Protein AF-A0A954ZD44-F1 (afdb_monomer_lite)

Secondary structure (DSSP, 8-state):
--TTTTPPB-SS--TT-SSSB-HHHHHHHHHTTSTT----PEEETTEEE--HHHHHHHHHTTSS----EEE-TTTSSSEEEHHHHHHHHHHHHH-

Radius of gyration: 14.93 Å; chains: 1; bounding box: 34×32×36 Å

Sequence (95 aa):
MIIHEGKPYDFDFDFSRSDRLVCTEVVYRAYDGIGAVQFALTRRAGRPTLSGSDLVQLGVEGLLFLPVLVYAPRLADGILQDQAAVKVMQQALEG

Foldseek 3Di:
DCQQPPQAADPVQALPDRSHDHPVNCVCVVPDPPDPDHDDFDQDPNHGHDDPLNVLVCCLVVHPDPFAWDDDVVQDPDIDGDPVRSVSSVVVSVD

pLDDT: mean 91.59, std 6.35, range [53.44, 97.81]

Structure (mmCIF, N/CA/C/O backbone):
data_AF-A0A954ZD44-F1
#
_entry.id   AF-A0A954ZD44-F1
#
loop_
_atom_site.group_PDB
_atom_site.id
_atom_site.type_symbol
_atom_site.label_atom_id
_atom_site.label_alt_id
_atom_site.label_comp_id
_atom_site.label_asym_id
_atom_site.label_entity_id
_atom_site.label_seq_id
_atom_site.pdbx_PDB_ins_code
_atom_site.Cartn_x
_atom_site.Cartn_y
_atom_site.Cartn_z
_atom_site.occupancy
_atom_site.B_iso_or_equiv
_atom_site.auth_seq_id
_atom_site.auth_comp_id
_atom_site.auth_asym_id
_atom_site.auth_atom_id
_atom_site.pdbx_PDB_model_num
ATOM 1 N N . MET A 1 1 ? 14.268 -17.997 -8.870 1.00 53.44 1 MET A N 1
ATOM 2 C CA . MET A 1 1 ? 15.355 -17.010 -9.052 1.00 53.44 1 MET A CA 1
ATOM 3 C C . MET A 1 1 ? 14.956 -15.748 -8.296 1.00 53.44 1 MET A C 1
ATOM 5 O O . MET A 1 1 ? 13.958 -15.150 -8.670 1.00 53.44 1 MET A O 1
ATOM 9 N N . ILE A 1 2 ? 15.648 -15.392 -7.208 1.00 73.44 2 ILE A N 1
ATOM 10 C CA . ILE A 1 2 ? 15.311 -14.221 -6.375 1.00 73.44 2 ILE A CA 1
ATOM 11 C C . ILE A 1 2 ? 16.135 -13.019 -6.868 1.00 73.44 2 ILE A C 1
ATOM 13 O O . ILE A 1 2 ? 17.176 -12.681 -6.325 1.00 73.44 2 ILE A O 1
ATOM 17 N N . ILE A 1 3 ? 15.701 -12.401 -7.970 1.00 81.94 3 ILE A N 1
ATOM 18 C CA . ILE A 1 3 ? 16.458 -11.354 -8.697 1.00 81.94 3 ILE A CA 1
ATOM 19 C C . ILE A 1 3 ? 16.588 -10.004 -7.963 1.00 81.94 3 ILE A C 1
ATOM 21 O O . ILE A 1 3 ? 17.312 -9.115 -8.417 1.00 81.94 3 ILE A O 1
ATOM 25 N N . HIS A 1 4 ? 15.848 -9.816 -6.869 1.00 84.25 4 HIS A N 1
ATOM 26 C CA . HIS A 1 4 ? 15.779 -8.557 -6.119 1.00 84.25 4 HIS A CA 1
ATOM 27 C C . HIS A 1 4 ? 16.432 -8.637 -4.731 1.00 84.25 4 HIS A C 1
ATOM 29 O O . HIS A 1 4 ? 16.537 -7.619 -4.054 1.00 84.25 4 HIS A O 1
ATOM 35 N N . GLU A 1 5 ? 16.898 -9.818 -4.321 1.00 88.06 5 GLU A N 1
ATOM 36 C CA . GLU A 1 5 ? 17.591 -10.011 -3.048 1.00 88.06 5 GLU A CA 1
ATOM 37 C C . GLU A 1 5 ? 18.979 -9.357 -3.059 1.00 88.06 5 GLU A C 1
ATOM 39 O O . GLU A 1 5 ? 19.654 -9.310 -4.086 1.00 88.06 5 GLU A O 1
ATOM 44 N N . GLY A 1 6 ? 19.398 -8.822 -1.911 1.00 88.94 6 GLY A N 1
ATOM 45 C CA . GLY A 1 6 ? 20.724 -8.223 -1.727 1.00 88.94 6 GLY A CA 1
ATOM 46 C C . GLY A 1 6 ? 20.910 -6.825 -2.329 1.00 88.94 6 GLY A C 1
ATOM 47 O O . GLY A 1 6 ? 21.953 -6.211 -2.109 1.00 88.94 6 GLY A O 1
ATOM 48 N N . LYS A 1 7 ? 19.918 -6.284 -3.048 1.00 91.75 7 LYS A N 1
ATOM 49 C CA . LYS A 1 7 ? 19.965 -4.898 -3.535 1.00 91.75 7 LYS A CA 1
ATOM 50 C C . LYS A 1 7 ? 19.849 -3.918 -2.359 1.00 91.75 7 LYS A C 1
ATOM 52 O O . LYS A 1 7 ? 18.998 -4.119 -1.491 1.00 91.75 7 LYS A O 1
ATOM 57 N N . PRO A 1 8 ? 20.673 -2.858 -2.304 1.00 93.00 8 PRO A N 1
ATOM 58 C CA . PRO A 1 8 ? 20.587 -1.864 -1.242 1.00 93.00 8 PRO A CA 1
ATOM 59 C C . PRO A 1 8 ? 19.284 -1.060 -1.338 1.00 93.00 8 PRO A C 1
ATOM 61 O O . PRO A 1 8 ? 18.708 -0.898 -2.417 1.00 93.00 8 PRO A O 1
ATOM 64 N N . TYR A 1 9 ? 18.859 -0.502 -0.204 1.00 90.81 9 TYR A N 1
ATOM 65 C CA . TYR A 1 9 ? 17.684 0.365 -0.143 1.00 90.81 9 TYR A CA 1
ATOM 66 C C . TYR A 1 9 ? 17.901 1.646 -0.960 1.00 90.81 9 TYR A C 1
ATOM 68 O O . TYR A 1 9 ? 18.990 2.238 -0.914 1.00 90.81 9 TYR A O 1
ATOM 76 N N . ASP A 1 10 ? 16.882 2.076 -1.699 1.00 89.88 10 ASP A N 1
ATOM 77 C CA . ASP A 1 10 ? 16.869 3.357 -2.403 1.00 89.88 10 ASP A CA 1
ATOM 78 C C . ASP A 1 10 ? 16.184 4.449 -1.567 1.00 89.88 10 ASP A C 1
ATOM 80 O O . ASP A 1 10 ? 14.983 4.398 -1.313 1.00 89.88 10 ASP A O 1
ATOM 84 N N . PHE A 1 11 ? 16.957 5.450 -1.145 1.00 87.75 11 PHE A N 1
ATOM 85 C CA . PHE A 1 11 ? 16.450 6.599 -0.387 1.00 87.75 11 PHE A CA 1
ATOM 86 C C . PHE A 1 11 ? 16.022 7.764 -1.286 1.00 87.75 11 PHE A C 1
ATOM 88 O O . PHE A 1 11 ? 15.371 8.684 -0.795 1.00 87.75 11 PHE A O 1
ATOM 95 N N . ASP A 1 12 ? 16.347 7.717 -2.581 1.00 85.88 12 ASP A N 1
ATOM 96 C CA . ASP A 1 12 ? 15.951 8.736 -3.558 1.00 85.88 12 ASP A CA 1
ATOM 97 C C . ASP A 1 12 ? 14.555 8.460 -4.145 1.00 85.88 12 ASP A C 1
ATOM 99 O O . ASP A 1 12 ? 14.021 9.279 -4.898 1.00 85.88 12 ASP A O 1
ATOM 103 N N . PHE A 1 13 ? 13.956 7.316 -3.786 1.00 82.06 13 PHE A N 1
ATOM 104 C CA . PHE A 1 13 ? 12.660 6.840 -4.272 1.00 82.06 13 PHE A CA 1
ATOM 105 C C . PHE A 1 13 ? 12.566 6.859 -5.807 1.00 82.06 13 PHE A C 1
ATOM 107 O O . PHE A 1 13 ? 11.558 7.272 -6.388 1.00 82.06 13 PHE A O 1
ATOM 114 N N . ASP A 1 14 ? 13.634 6.427 -6.479 1.00 82.81 14 ASP A N 1
ATOM 115 C CA . ASP A 1 14 ? 13.778 6.507 -7.923 1.00 82.81 14 ASP A CA 1
ATOM 116 C C . ASP A 1 14 ? 13.446 5.175 -8.602 1.00 82.81 14 ASP A C 1
ATOM 118 O O . ASP A 1 14 ? 14.316 4.362 -8.886 1.00 82.81 14 ASP A O 1
ATOM 122 N N . PHE A 1 15 ? 12.182 4.981 -8.976 1.00 84.81 15 PHE A N 1
ATOM 123 C CA . PHE A 1 15 ? 11.717 3.744 -9.622 1.00 84.81 15 PHE A CA 1
ATOM 124 C C . PHE A 1 15 ? 12.309 3.519 -11.035 1.00 84.81 15 PHE A C 1
ATOM 126 O O . PHE A 1 15 ? 12.047 2.487 -11.660 1.00 84.81 15 PHE A O 1
ATOM 133 N N . SER A 1 16 ? 13.086 4.473 -11.575 1.00 81.94 16 SER A N 1
ATOM 134 C CA . SER A 1 16 ? 13.742 4.337 -12.883 1.00 81.94 16 SER A CA 1
ATOM 135 C C . SER A 1 16 ? 15.021 3.493 -12.851 1.00 81.94 16 SER A C 1
ATOM 137 O O . SER A 1 16 ? 15.442 2.993 -13.896 1.00 81.94 16 SER A O 1
ATOM 139 N N . ARG A 1 17 ? 15.627 3.291 -11.674 1.00 83.19 17 ARG A N 1
ATOM 140 C CA . ARG A 1 17 ? 16.821 2.451 -11.503 1.00 83.19 17 ARG A CA 1
ATOM 141 C C . ARG A 1 17 ? 16.441 1.042 -11.046 1.00 83.19 17 ARG A C 1
ATOM 143 O O . ARG A 1 17 ? 15.340 0.801 -10.570 1.00 83.19 17 ARG A O 1
ATOM 150 N N . SER A 1 18 ? 17.350 0.086 -11.218 1.00 84.31 18 SER A N 1
ATOM 151 C CA . SER A 1 18 ? 17.110 -1.321 -10.850 1.00 84.31 18 SER A CA 1
ATOM 152 C C . SER A 1 18 ? 18.198 -1.930 -9.965 1.00 84.31 18 SER A C 1
ATOM 154 O O . SER A 1 18 ? 18.105 -3.107 -9.606 1.00 84.31 18 SER A O 1
ATOM 156 N N . ASP A 1 19 ? 19.253 -1.173 -9.670 1.00 86.06 19 ASP A N 1
ATOM 157 C CA . ASP A 1 19 ? 20.408 -1.550 -8.849 1.00 86.06 19 ASP A CA 1
ATOM 158 C C . ASP A 1 19 ? 20.185 -1.300 -7.346 1.00 86.06 19 ASP A C 1
ATOM 160 O O . ASP A 1 19 ? 20.899 -1.865 -6.524 1.00 86.06 19 ASP A O 1
ATOM 164 N N . ARG A 1 20 ? 19.171 -0.505 -6.987 1.00 91.19 20 ARG A N 1
ATOM 165 C CA . ARG A 1 20 ? 18.671 -0.250 -5.625 1.00 91.19 20 ARG A CA 1
ATOM 166 C C . ARG A 1 20 ? 17.145 -0.350 -5.645 1.00 91.19 20 ARG A C 1
ATOM 168 O O . ARG A 1 20 ? 16.577 -0.226 -6.725 1.00 91.19 20 ARG A O 1
ATOM 175 N N . LEU A 1 21 ? 16.502 -0.604 -4.505 1.00 90.00 21 LEU A N 1
ATOM 176 C CA . LEU A 1 21 ? 15.039 -0.745 -4.442 1.00 90.00 21 LEU A CA 1
ATOM 177 C C . LEU A 1 21 ? 14.427 -0.045 -3.230 1.00 90.00 21 LEU A C 1
ATOM 179 O O . LEU A 1 21 ? 14.975 -0.094 -2.127 1.00 90.00 21 LEU A O 1
ATOM 183 N N . VAL A 1 22 ? 13.237 0.521 -3.422 1.00 90.94 22 VAL A N 1
ATOM 184 C CA . VAL A 1 22 ? 12.343 0.927 -2.325 1.00 90.94 22 VAL A CA 1
ATOM 185 C C . VAL A 1 22 ? 11.526 -0.283 -1.852 1.00 90.94 22 VAL A C 1
ATOM 187 O O . VAL A 1 22 ? 11.218 -1.180 -2.636 1.00 90.94 22 VAL A O 1
ATOM 190 N N . CYS A 1 23 ? 11.108 -0.320 -0.583 1.00 89.88 23 CYS A N 1
ATOM 191 C CA . CYS A 1 23 ? 10.269 -1.409 -0.060 1.00 89.88 23 CYS A CA 1
ATOM 192 C C . CYS A 1 23 ? 8.979 -1.634 -0.879 1.00 89.88 23 CYS A C 1
ATOM 194 O O . CYS A 1 23 ? 8.604 -2.774 -1.144 1.00 89.88 23 CYS A O 1
ATOM 196 N N . THR A 1 24 ? 8.334 -0.563 -1.342 1.00 93.75 24 THR A N 1
ATOM 197 C CA . THR A 1 24 ? 7.128 -0.620 -2.184 1.00 93.75 24 THR A CA 1
ATOM 198 C C . THR A 1 24 ? 7.416 -0.976 -3.637 1.00 93.75 24 THR A C 1
ATOM 200 O O . THR A 1 24 ? 6.535 -1.474 -4.333 1.00 93.75 24 THR A O 1
ATOM 203 N N . GLU A 1 25 ? 8.649 -0.790 -4.101 1.00 92.06 25 GLU A N 1
ATOM 204 C CA . GLU A 1 25 ? 9.064 -1.195 -5.441 1.00 92.06 25 GLU A CA 1
ATOM 205 C C . GLU A 1 25 ? 9.151 -2.718 -5.561 1.00 92.06 25 GLU A C 1
ATOM 207 O O . GLU A 1 25 ? 8.845 -3.271 -6.614 1.00 92.06 25 GLU A O 1
ATOM 212 N N . VAL A 1 26 ? 9.494 -3.414 -4.471 1.00 91.62 26 VAL A N 1
ATOM 213 C CA . VAL A 1 26 ? 9.419 -4.882 -4.418 1.00 91.62 26 VAL A CA 1
ATOM 214 C C . VAL A 1 26 ? 7.977 -5.346 -4.623 1.00 91.62 26 VAL A C 1
ATOM 216 O O . VAL A 1 26 ? 7.745 -6.248 -5.422 1.00 91.62 26 VAL A O 1
ATOM 219 N N . VAL A 1 27 ? 7.005 -4.706 -3.962 1.00 93.50 27 VAL A N 1
ATOM 220 C CA . VAL A 1 27 ? 5.571 -5.007 -4.133 1.00 93.50 27 VAL A CA 1
ATOM 221 C C . VAL A 1 27 ? 5.128 -4.719 -5.568 1.00 93.50 27 VAL A C 1
ATOM 223 O O . VAL A 1 27 ? 4.545 -5.589 -6.210 1.00 93.50 27 VAL A O 1
ATOM 226 N N . TYR A 1 28 ? 5.461 -3.535 -6.091 1.00 93.25 28 TYR A N 1
ATOM 227 C CA . TYR A 1 28 ? 5.149 -3.142 -7.464 1.00 93.25 28 TYR A CA 1
ATOM 228 C C . TYR A 1 28 ? 5.708 -4.149 -8.477 1.00 93.25 28 TYR A C 1
ATOM 230 O O . TYR A 1 28 ? 4.953 -4.745 -9.234 1.00 93.25 28 TYR A O 1
ATOM 238 N N . ARG A 1 29 ? 7.016 -4.426 -8.452 1.00 90.56 29 ARG A N 1
ATOM 239 C CA . ARG A 1 29 ? 7.659 -5.337 -9.415 1.00 90.56 29 ARG A CA 1
ATOM 240 C C . ARG A 1 29 ? 7.204 -6.791 -9.276 1.00 90.56 29 ARG A C 1
ATOM 242 O O . ARG A 1 29 ? 7.305 -7.535 -10.246 1.00 90.56 29 ARG A O 1
ATOM 249 N N . ALA A 1 30 ? 6.756 -7.206 -8.091 1.00 91.44 30 ALA A N 1
ATOM 250 C CA . ALA A 1 30 ? 6.294 -8.569 -7.853 1.00 91.44 30 ALA A CA 1
ATOM 251 C C . ALA A 1 30 ? 4.866 -8.823 -8.348 1.00 91.44 30 ALA A C 1
ATOM 253 O O . ALA A 1 30 ? 4.572 -9.961 -8.700 1.00 91.44 30 ALA A O 1
ATOM 254 N N . TYR A 1 31 ? 3.994 -7.809 -8.349 1.00 93.62 31 TYR A N 1
ATOM 255 C CA . TYR A 1 31 ? 2.562 -8.003 -8.600 1.00 93.62 31 TYR A CA 1
ATOM 256 C C . TYR A 1 31 ? 1.991 -7.182 -9.758 1.00 93.62 31 TYR A C 1
ATOM 258 O O . TYR A 1 31 ? 0.979 -7.593 -10.319 1.00 93.62 31 TYR A O 1
ATOM 266 N N . ASP A 1 32 ? 2.590 -6.047 -10.126 1.00 94.56 32 ASP A N 1
ATOM 267 C CA . ASP A 1 32 ? 2.051 -5.197 -11.190 1.00 94.56 32 ASP A CA 1
ATOM 268 C C . ASP A 1 32 ? 1.944 -5.955 -12.520 1.00 94.56 32 ASP A C 1
ATOM 270 O O . ASP A 1 32 ? 2.870 -6.653 -12.939 1.00 94.56 32 ASP A O 1
ATOM 274 N N . GLY A 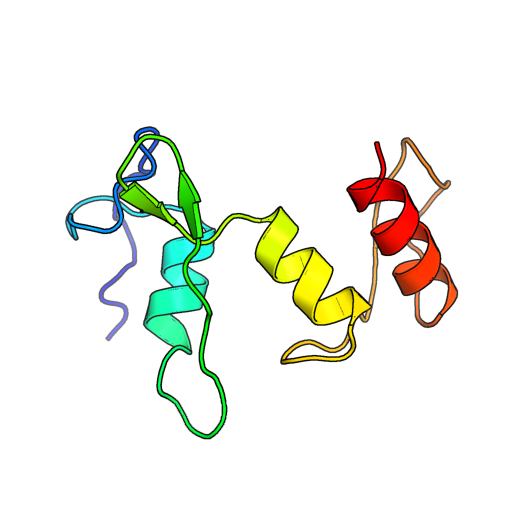1 33 ? 0.786 -5.846 -13.172 1.00 94.00 33 GLY A N 1
ATOM 275 C CA . GLY A 1 33 ? 0.496 -6.532 -14.429 1.00 94.00 33 GLY A CA 1
ATOM 276 C C . GLY A 1 33 ? 0.197 -8.029 -14.287 1.00 94.00 33 GLY A C 1
ATOM 277 O O . GLY A 1 33 ? -0.080 -8.686 -15.293 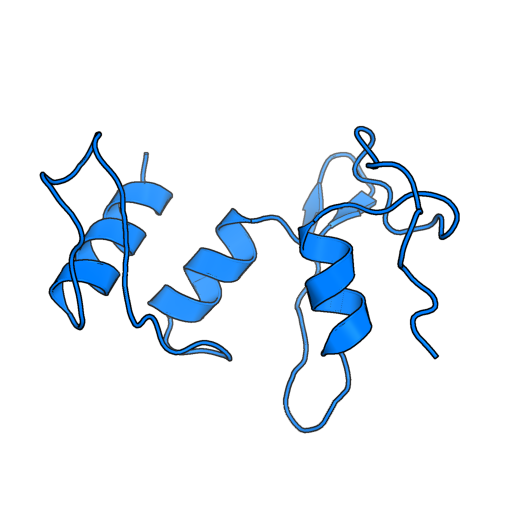1.00 94.00 33 GLY A O 1
ATOM 278 N N . ILE A 1 34 ? 0.213 -8.588 -13.070 1.00 94.38 34 ILE A N 1
ATOM 279 C CA . ILE A 1 34 ? -0.181 -9.978 -12.822 1.00 94.38 34 ILE A CA 1
ATOM 280 C C . ILE A 1 34 ? -1.688 -10.048 -12.565 1.00 94.38 34 ILE A C 1
ATOM 282 O O . ILE A 1 34 ? -2.208 -9.538 -11.572 1.00 94.38 34 ILE A O 1
ATOM 286 N N . GLY A 1 35 ? -2.407 -10.745 -13.447 1.00 92.25 35 GLY A N 1
ATOM 287 C CA . GLY A 1 35 ? -3.856 -10.902 -13.335 1.00 92.25 35 GLY A CA 1
ATOM 288 C C . GLY A 1 35 ? -4.573 -9.551 -13.395 1.00 92.25 35 GLY A C 1
ATOM 289 O O . GLY A 1 35 ? -4.407 -8.805 -14.354 1.00 92.25 35 GLY A O 1
ATOM 290 N N . ALA A 1 36 ? -5.379 -9.250 -12.374 1.00 90.06 36 ALA A N 1
ATOM 291 C CA . ALA A 1 36 ? -6.104 -7.982 -12.259 1.00 90.06 36 ALA A CA 1
ATOM 292 C C . ALA A 1 36 ? -5.335 -6.898 -11.474 1.00 90.06 36 ALA A C 1
ATOM 294 O O . ALA A 1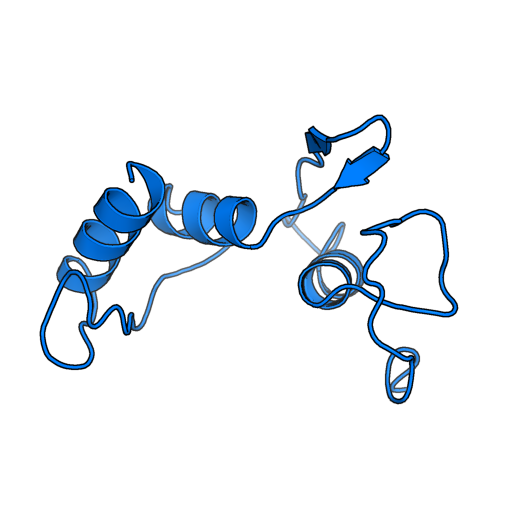 36 ? -5.879 -5.822 -11.237 1.00 90.06 36 ALA A O 1
ATOM 295 N N . VAL A 1 37 ? -4.099 -7.169 -11.036 1.00 94.12 37 VAL A N 1
ATOM 296 C CA . VAL A 1 37 ? -3.324 -6.218 -10.234 1.00 94.12 37 VAL A CA 1
ATOM 297 C C . VAL A 1 37 ? -2.698 -5.161 -11.139 1.00 94.12 37 VAL A C 1
ATOM 299 O O . VAL A 1 37 ? -1.852 -5.463 -11.978 1.00 94.12 37 VAL A O 1
ATOM 302 N N . GLN A 1 38 ? -3.114 -3.912 -10.951 1.00 94.38 38 GLN A N 1
ATOM 303 C CA . GLN A 1 38 ? -2.548 -2.743 -11.620 1.00 94.38 38 GLN A CA 1
ATOM 304 C C . GLN A 1 38 ? -2.366 -1.632 -10.592 1.00 94.38 38 GLN A C 1
ATOM 306 O O . GLN A 1 38 ? -3.341 -1.190 -9.980 1.00 94.38 38 GLN A O 1
ATOM 311 N N . PHE A 1 39 ? -1.131 -1.176 -10.391 1.00 94.94 39 PHE A N 1
ATOM 312 C CA . PHE A 1 39 ? -0.855 -0.072 -9.478 1.00 94.94 39 PHE A CA 1
ATOM 313 C C . PHE A 1 39 ? -0.851 1.263 -10.220 1.00 94.94 39 PHE A C 1
ATOM 315 O O . PHE A 1 39 ? -0.091 1.480 -11.164 1.00 94.94 39 PHE A O 1
ATOM 322 N N . ALA A 1 40 ? -1.655 2.211 -9.740 1.00 92.50 40 ALA A N 1
ATOM 323 C CA . ALA A 1 40 ? -1.577 3.591 -10.195 1.00 92.50 40 ALA A CA 1
ATOM 324 C C . ALA A 1 40 ? -0.375 4.290 -9.540 1.00 92.50 40 ALA A C 1
ATOM 326 O O . ALA A 1 40 ? -0.380 4.581 -8.343 1.00 92.50 40 ALA A O 1
ATOM 327 N N . LEU A 1 41 ? 0.665 4.576 -10.326 1.00 91.50 41 LEU A N 1
ATOM 328 C CA . LEU A 1 41 ? 1.809 5.349 -9.845 1.00 91.50 41 LEU A CA 1
ATOM 329 C C . LEU A 1 41 ? 1.456 6.836 -9.772 1.00 91.50 41 LEU A C 1
ATOM 331 O O . LEU A 1 41 ? 0.983 7.430 -10.742 1.00 91.50 41 LEU A O 1
ATOM 335 N N . THR A 1 42 ? 1.770 7.462 -8.643 1.00 91.06 42 THR A N 1
ATOM 336 C CA . THR A 1 42 ? 1.582 8.902 -8.443 1.00 91.06 42 THR A CA 1
ATOM 337 C C . THR A 1 42 ? 2.910 9.630 -8.617 1.00 91.06 42 THR A C 1
ATOM 339 O O . THR A 1 42 ? 3.954 9.186 -8.129 1.00 91.06 42 THR A O 1
ATOM 342 N N . ARG A 1 43 ? 2.897 10.776 -9.311 1.00 89.69 43 ARG A N 1
ATOM 343 C CA . ARG A 1 43 ? 4.097 11.612 -9.448 1.00 89.69 43 ARG A CA 1
ATOM 344 C C . ARG A 1 43 ? 4.370 12.377 -8.158 1.00 89.69 43 ARG A C 1
ATOM 346 O O . ARG A 1 43 ? 3.566 13.211 -7.755 1.00 89.69 43 ARG A O 1
ATOM 353 N N . ARG A 1 44 ? 5.540 12.151 -7.560 1.00 88.25 44 ARG A N 1
ATOM 354 C CA . ARG A 1 44 ? 6.041 12.891 -6.392 1.00 88.25 44 ARG A CA 1
ATOM 355 C C . ARG A 1 44 ? 7.463 13.349 -6.681 1.00 88.25 44 ARG A C 1
ATOM 357 O O . ARG A 1 44 ? 8.260 12.579 -7.206 1.00 88.25 44 ARG A O 1
ATOM 364 N N . ALA A 1 45 ? 7.752 14.629 -6.438 1.00 86.94 45 ALA A N 1
ATOM 365 C CA . ALA A 1 45 ? 9.035 15.250 -6.797 1.00 86.94 45 ALA A CA 1
ATOM 366 C C . ALA A 1 45 ? 9.487 14.952 -8.251 1.00 86.94 45 ALA A C 1
ATOM 368 O O . ALA A 1 45 ? 10.657 14.707 -8.527 1.00 86.94 45 ALA A O 1
ATOM 369 N N . GLY A 1 46 ? 8.536 14.925 -9.195 1.00 86.81 46 GLY A N 1
ATOM 370 C CA . GLY A 1 46 ? 8.798 14.672 -10.618 1.00 86.81 46 GLY A CA 1
ATOM 371 C C . GLY A 1 46 ? 8.955 13.199 -11.019 1.00 86.81 46 GLY A C 1
ATOM 372 O O . GLY A 1 46 ? 8.949 12.909 -12.217 1.00 86.81 46 GLY A O 1
ATOM 373 N N . AR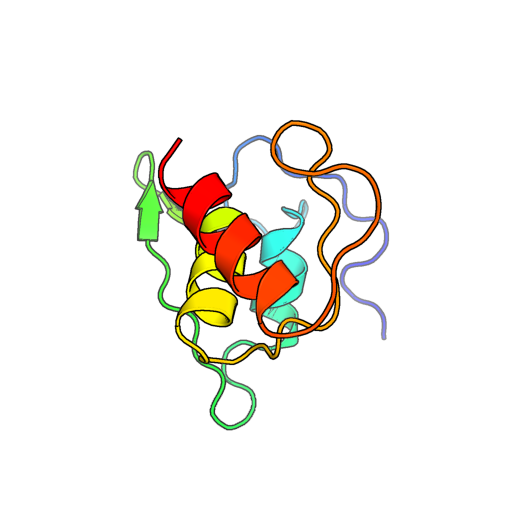G A 1 47 ? 9.010 12.260 -10.070 1.00 86.00 47 ARG A N 1
ATOM 374 C CA . ARG A 1 47 ? 9.225 10.826 -10.326 1.00 86.00 47 ARG A CA 1
ATOM 375 C C . ARG A 1 47 ? 7.934 10.022 -10.126 1.00 86.00 47 ARG A C 1
ATOM 377 O O . ARG A 1 47 ? 7.159 10.359 -9.229 1.00 86.00 47 ARG A O 1
ATOM 384 N N . PRO A 1 48 ? 7.650 8.996 -10.952 1.00 88.38 48 PRO A N 1
ATOM 385 C CA . PRO A 1 48 ? 6.557 8.067 -10.679 1.00 88.38 48 PRO A CA 1
ATOM 386 C C . PRO A 1 48 ? 6.901 7.234 -9.439 1.00 88.38 48 PRO A C 1
ATOM 388 O O . PRO A 1 48 ? 7.994 6.684 -9.348 1.00 88.38 48 PRO A O 1
ATOM 391 N N . THR A 1 49 ? 5.982 7.169 -8.478 1.00 88.50 49 THR A N 1
ATOM 392 C CA . THR A 1 49 ? 6.206 6.510 -7.185 1.00 88.50 49 THR A CA 1
ATOM 393 C C . THR A 1 49 ? 4.968 5.750 -6.732 1.00 88.50 49 THR A C 1
ATOM 395 O O . THR A 1 49 ? 3.841 6.158 -7.020 1.00 88.50 49 THR A O 1
ATOM 398 N N . LEU A 1 50 ? 5.197 4.682 -5.970 1.00 93.31 50 LEU A N 1
ATOM 399 C CA . LEU A 1 50 ? 4.197 4.009 -5.148 1.00 93.31 50 LEU A CA 1
ATOM 400 C C . LEU A 1 50 ? 4.651 4.122 -3.691 1.00 93.31 50 LEU A C 1
ATOM 402 O O . LEU A 1 50 ? 5.693 3.581 -3.330 1.00 93.31 50 LEU A O 1
ATOM 406 N N . SER A 1 51 ? 3.933 4.874 -2.866 1.00 92.75 51 SER A N 1
ATOM 407 C CA . SER A 1 51 ? 4.263 5.065 -1.450 1.00 92.75 51 SER A CA 1
ATOM 408 C C . SER A 1 51 ? 3.642 3.977 -0.571 1.00 92.75 51 SER A C 1
ATOM 410 O O . SER A 1 51 ? 2.725 3.271 -0.987 1.00 92.75 51 SER A O 1
ATOM 412 N N . GLY A 1 52 ? 4.127 3.843 0.668 1.00 93.75 52 GLY A N 1
ATOM 413 C CA . GLY A 1 52 ? 3.511 2.935 1.641 1.00 93.75 52 GLY A CA 1
ATOM 414 C C . GLY A 1 52 ? 2.052 3.307 1.917 1.00 93.75 52 GLY A C 1
ATOM 415 O O . GLY A 1 52 ? 1.196 2.430 1.954 1.00 93.75 52 GLY A O 1
ATOM 416 N N . SER A 1 53 ? 1.757 4.605 2.012 1.00 94.56 53 SER A N 1
ATOM 417 C CA . SER A 1 53 ? 0.393 5.111 2.187 1.00 94.56 53 SER A CA 1
ATOM 418 C C . SER A 1 53 ? -0.518 4.768 1.009 1.00 94.56 53 SER A C 1
ATOM 420 O O . SER A 1 53 ? -1.675 4.443 1.241 1.00 94.56 53 SER A O 1
ATOM 422 N N . ASP A 1 54 ? -0.007 4.748 -0.230 1.00 95.56 54 ASP A N 1
ATOM 423 C CA . ASP A 1 54 ? -0.802 4.324 -1.394 1.00 95.56 54 ASP A CA 1
ATOM 424 C C . ASP A 1 54 ? -1.249 2.853 -1.252 1.00 95.56 54 ASP A C 1
ATOM 426 O O . ASP A 1 54 ? -2.388 2.515 -1.564 1.00 95.56 54 ASP A O 1
ATOM 430 N N . LEU A 1 55 ? -0.389 1.972 -0.721 1.00 95.94 55 LEU A N 1
ATOM 431 C CA . LEU A 1 55 ? -0.748 0.570 -0.460 1.00 95.94 55 LEU A CA 1
ATOM 432 C C . LEU A 1 55 ? -1.776 0.427 0.672 1.00 95.94 55 LEU A C 1
ATOM 434 O O . LEU A 1 55 ? -2.683 -0.400 0.582 1.00 95.94 55 LEU A O 1
ATOM 438 N N . VAL A 1 56 ? -1.647 1.229 1.734 1.00 96.50 56 VAL A N 1
ATOM 439 C CA . VAL A 1 56 ? -2.619 1.253 2.841 1.00 96.50 56 VAL A CA 1
ATOM 440 C C . VAL A 1 56 ? -3.976 1.756 2.341 1.00 96.50 56 VAL A C 1
ATOM 442 O O . VAL A 1 56 ? -4.992 1.146 2.671 1.00 96.50 56 VAL A O 1
ATOM 445 N N . GLN A 1 57 ? -3.994 2.803 1.508 1.00 96.75 57 GLN A N 1
ATOM 446 C CA . GLN A 1 57 ? -5.206 3.354 0.895 1.00 96.75 57 GLN A CA 1
ATOM 447 C C . GLN A 1 57 ? -5.944 2.294 0.069 1.00 96.75 57 GLN A C 1
ATOM 449 O O . GLN A 1 57 ? -7.142 2.116 0.257 1.00 96.75 57 GLN A O 1
ATOM 454 N N . LEU A 1 58 ? -5.231 1.526 -0.763 1.00 95.88 58 LEU A N 1
ATOM 455 C CA . LEU A 1 58 ? -5.821 0.413 -1.518 1.00 95.88 58 LEU A CA 1
ATOM 456 C C . LEU A 1 58 ? -6.519 -0.596 -0.591 1.00 95.88 58 LEU A C 1
ATOM 458 O O . LEU A 1 58 ? -7.667 -0.964 -0.827 1.00 95.88 58 LEU A O 1
ATOM 462 N N . GLY A 1 59 ? -5.872 -0.983 0.513 1.00 95.62 59 GLY A N 1
ATOM 463 C CA . GLY A 1 59 ? -6.477 -1.877 1.505 1.00 95.62 59 GLY A CA 1
ATOM 464 C C . GLY A 1 59 ? -7.712 -1.284 2.195 1.00 95.62 59 GLY A C 1
ATOM 465 O O . GLY A 1 59 ? -8.691 -1.993 2.420 1.00 95.62 59 GLY A O 1
ATOM 466 N N . VAL A 1 60 ? -7.693 0.016 2.502 1.00 96.75 60 VAL A N 1
ATOM 467 C CA . VAL A 1 60 ? -8.839 0.745 3.073 1.00 96.75 60 VAL A CA 1
ATOM 468 C C . VAL A 1 60 ? -10.018 0.812 2.097 1.00 96.75 60 VAL A C 1
ATOM 470 O O . VAL A 1 60 ? -11.166 0.669 2.514 1.00 96.75 60 VAL A O 1
ATOM 473 N N . GLU A 1 61 ? -9.744 0.999 0.808 1.00 95.75 61 GLU A N 1
ATOM 474 C CA . GLU A 1 61 ? -10.746 1.042 -0.265 1.00 95.75 61 GLU A CA 1
ATOM 475 C C . GLU A 1 61 ? -11.284 -0.347 -0.645 1.00 95.75 61 GLU A C 1
ATOM 477 O O . GLU A 1 61 ? -12.203 -0.456 -1.456 1.00 95.75 61 GLU A O 1
ATOM 482 N N . GLY A 1 62 ? -10.733 -1.419 -0.063 1.00 94.25 62 GLY A N 1
ATOM 483 C CA . GLY A 1 62 ? -11.084 -2.794 -0.415 1.00 94.25 62 GLY A CA 1
ATOM 484 C C . GLY A 1 62 ? -10.564 -3.213 -1.793 1.00 94.25 62 GLY A C 1
ATOM 485 O O . GLY A 1 62 ? -11.135 -4.102 -2.425 1.00 94.25 62 GLY A O 1
ATOM 486 N N . LEU A 1 63 ? -9.494 -2.574 -2.271 1.00 94.50 63 LEU A N 1
ATOM 487 C CA . LEU A 1 63 ? -8.850 -2.840 -3.552 1.00 94.50 63 LEU A CA 1
ATOM 488 C C . LEU A 1 63 ? -7.528 -3.578 -3.340 1.00 94.50 63 LEU A C 1
ATOM 490 O O . LEU A 1 63 ? -6.681 -3.139 -2.570 1.00 94.50 63 LEU A O 1
ATOM 494 N N . LEU A 1 64 ? -7.315 -4.663 -4.092 1.00 93.56 64 LEU A N 1
ATOM 495 C CA . LEU A 1 64 ? -6.070 -5.451 -4.185 1.00 93.56 64 LEU A CA 1
ATOM 496 C C . LEU A 1 64 ? -5.586 -6.139 -2.891 1.00 93.56 64 LEU A C 1
ATOM 498 O O . LEU A 1 64 ? -5.003 -7.219 -2.969 1.00 93.56 64 LEU A O 1
ATOM 502 N N . PHE A 1 65 ? -5.847 -5.567 -1.718 1.00 93.06 65 PHE A N 1
ATOM 503 C CA . PHE A 1 65 ? -5.415 -6.058 -0.418 1.00 93.06 65 P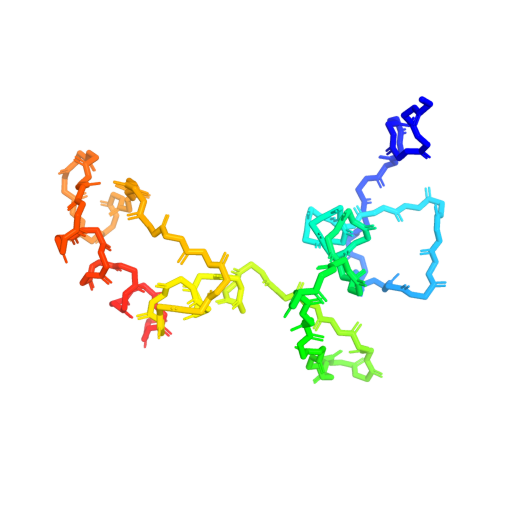HE A CA 1
ATOM 504 C C . PHE A 1 65 ? -6.602 -6.203 0.527 1.00 93.06 65 PHE A C 1
ATOM 506 O O . PHE A 1 65 ? -7.469 -5.337 0.603 1.00 93.06 65 PHE A O 1
ATOM 513 N N . LEU A 1 66 ? -6.595 -7.292 1.294 1.00 94.00 66 LEU A N 1
ATOM 514 C CA . LEU A 1 66 ? -7.484 -7.492 2.430 1.00 94.00 66 LEU A CA 1
ATOM 515 C C . LEU A 1 66 ? -6.703 -7.179 3.715 1.00 94.00 66 LEU A C 1
ATOM 517 O O . LEU A 1 66 ? -5.774 -7.924 4.042 1.00 94.00 66 LEU A O 1
ATOM 521 N N . PRO A 1 67 ? -7.043 -6.110 4.454 1.00 95.25 67 PRO A N 1
ATOM 522 C CA . PRO A 1 67 ? -6.431 -5.850 5.748 1.00 95.25 67 PRO A CA 1
ATOM 523 C C . PRO A 1 67 ? -6.782 -6.955 6.745 1.00 95.25 67 PRO A C 1
ATOM 525 O O . PRO A 1 67 ? -7.952 -7.174 7.046 1.00 95.25 67 PRO A O 1
ATOM 528 N N . VAL A 1 68 ? -5.766 -7.652 7.257 1.00 95.44 68 VAL A N 1
ATOM 529 C CA . VAL A 1 68 ? -5.954 -8.713 8.263 1.00 95.44 68 VAL A CA 1
ATOM 530 C C . VAL A 1 68 ? -5.686 -8.177 9.666 1.00 95.44 68 VAL A C 1
ATOM 532 O O . VAL A 1 68 ? -6.462 -8.431 10.583 1.00 95.44 68 VAL A O 1
ATOM 535 N N . LEU A 1 69 ? -4.591 -7.426 9.832 1.00 97.19 69 LEU A N 1
ATOM 536 C CA . LEU A 1 69 ? -4.133 -6.880 11.108 1.00 97.19 69 LEU A CA 1
ATOM 537 C C . LEU A 1 69 ? -3.552 -5.479 10.919 1.00 97.19 69 LEU A C 1
ATOM 539 O O . LEU A 1 69 ? -2.921 -5.205 9.899 1.00 97.19 69 LEU A O 1
ATOM 543 N N . VAL A 1 70 ? -3.674 -4.633 11.941 1.00 97.31 70 VAL A N 1
ATOM 544 C CA . VAL A 1 70 ? -2.936 -3.367 12.030 1.00 97.31 70 VAL A CA 1
ATOM 545 C C . VAL A 1 70 ? -2.315 -3.210 13.412 1.00 97.31 70 VAL A C 1
ATOM 547 O O . VAL A 1 70 ? -2.912 -3.567 14.428 1.00 97.31 70 VAL A O 1
ATOM 550 N N . TYR A 1 71 ? -1.113 -2.643 13.438 1.00 96.88 71 TYR A N 1
ATOM 551 C CA . TYR A 1 71 ? -0.455 -2.180 14.650 1.00 96.88 71 TYR A CA 1
ATOM 552 C C . TYR A 1 71 ? -0.118 -0.700 14.485 1.00 96.88 71 TYR A C 1
ATOM 554 O O . TYR A 1 71 ? 0.736 -0.337 13.677 1.00 96.88 71 TYR A O 1
ATOM 562 N N . ALA A 1 72 ? -0.814 0.153 15.233 1.00 95.50 72 ALA A N 1
ATOM 563 C CA . ALA A 1 72 ? -0.660 1.602 15.170 1.00 95.50 72 ALA A CA 1
ATOM 564 C C . ALA A 1 72 ? -0.724 2.188 16.593 1.00 95.50 72 ALA A C 1
ATOM 566 O O . ALA A 1 72 ? -1.748 2.747 16.981 1.00 95.50 72 ALA A O 1
ATOM 567 N N . PRO A 1 73 ? 0.366 2.098 17.380 1.00 95.44 73 PRO A N 1
ATOM 568 C CA . PRO A 1 73 ? 0.366 2.417 18.815 1.00 95.44 73 PRO A CA 1
ATOM 569 C C . PRO A 1 73 ? 0.089 3.891 19.146 1.00 95.44 73 PRO A C 1
ATOM 571 O O . PRO A 1 73 ? -0.106 4.242 20.302 1.00 95.44 73 PRO A O 1
ATOM 574 N N . ARG A 1 74 ? 0.088 4.781 18.147 1.00 95.31 74 ARG A N 1
ATOM 575 C CA . ARG A 1 74 ? -0.335 6.181 18.321 1.00 95.31 74 ARG A CA 1
ATOM 576 C C . ARG A 1 74 ? -1.855 6.362 18.271 1.00 95.31 74 ARG A C 1
ATOM 578 O O . ARG A 1 74 ? -2.335 7.416 18.663 1.00 95.31 74 ARG A O 1
ATOM 585 N N . LEU A 1 75 ? -2.578 5.372 17.751 1.00 95.75 75 LEU A N 1
ATOM 586 C CA . LEU A 1 75 ? -4.018 5.424 17.491 1.00 95.75 75 LEU A CA 1
ATOM 587 C C . LEU A 1 75 ? -4.793 4.379 18.300 1.00 95.75 75 LEU A C 1
ATOM 589 O O . LEU A 1 75 ? -5.941 4.622 18.660 1.00 95.75 75 LEU A O 1
ATOM 593 N N . ALA A 1 76 ? -4.185 3.227 18.592 1.00 95.75 76 ALA A N 1
ATOM 594 C CA . ALA A 1 76 ? -4.809 2.165 19.368 1.00 95.75 76 ALA A CA 1
ATOM 595 C C . ALA A 1 76 ? -3.778 1.318 20.120 1.00 95.75 76 ALA A C 1
ATOM 597 O O . ALA A 1 76 ? -2.661 1.109 19.642 1.00 95.75 76 ALA A O 1
ATOM 598 N N . ASP A 1 77 ? -4.192 0.779 21.265 1.00 95.81 77 ASP A N 1
ATOM 599 C CA . ASP A 1 77 ? -3.400 -0.179 22.028 1.00 95.81 77 ASP A CA 1
ATOM 600 C C . ASP A 1 77 ? -3.497 -1.584 21.417 1.00 95.81 77 ASP A C 1
ATOM 602 O O . ASP A 1 77 ? -4.585 -2.117 21.191 1.00 95.81 77 ASP A O 1
ATOM 606 N N . GLY A 1 78 ? -2.341 -2.214 21.199 1.00 96.44 78 GLY A N 1
ATOM 607 C CA . GLY A 1 78 ? -2.247 -3.588 20.704 1.00 96.44 78 GLY A CA 1
ATOM 608 C C . GLY A 1 78 ? -2.459 -3.746 19.193 1.00 96.44 78 GLY A C 1
ATOM 609 O O . GLY A 1 78 ? -2.397 -2.792 18.419 1.00 96.44 78 GLY A O 1
ATOM 610 N N . ILE A 1 79 ? -2.633 -5.000 18.765 1.00 97.75 79 ILE A N 1
ATOM 611 C CA . ILE A 1 79 ? -2.919 -5.362 17.371 1.00 97.75 79 ILE A CA 1
ATOM 612 C C . ILE A 1 79 ? -4.434 -5.447 17.201 1.00 97.75 79 ILE A C 1
ATOM 614 O O . ILE A 1 79 ? -5.099 -6.164 17.947 1.00 97.75 79 ILE A O 1
ATOM 618 N N . LEU A 1 80 ? -4.965 -4.760 16.192 1.00 97.81 80 LEU A N 1
ATOM 619 C CA . LEU A 1 80 ? -6.378 -4.834 15.824 1.00 97.81 80 LEU A CA 1
ATOM 620 C C . LEU A 1 80 ? -6.569 -5.689 14.573 1.00 97.81 80 LEU A C 1
ATOM 622 O O . LEU A 1 80 ? -5.647 -5.831 13.772 1.00 97.81 80 LEU A O 1
ATOM 626 N N . GLN A 1 81 ? -7.777 -6.226 14.404 1.00 97.12 81 GLN A N 1
ATOM 627 C CA . GLN A 1 81 ? -8.164 -7.090 13.283 1.00 97.12 81 GLN A CA 1
ATOM 628 C C . GLN A 1 81 ? -9.450 -6.574 12.617 1.00 97.12 81 GLN A C 1
ATOM 630 O O . GLN A 1 81 ? -10.141 -5.705 13.164 1.00 97.12 81 GLN A O 1
ATOM 635 N N . ASP A 1 82 ? -9.774 -7.118 11.444 1.00 92.38 82 ASP A N 1
ATOM 636 C CA . ASP A 1 82 ? -11.043 -6.904 10.735 1.00 92.38 82 ASP A CA 1
ATOM 637 C C . ASP A 1 82 ? -11.421 -5.412 10.579 1.00 92.38 82 ASP A C 1
ATOM 639 O O . ASP A 1 82 ? -10.587 -4.555 10.280 1.00 92.38 82 ASP A O 1
ATOM 643 N N . GLN A 1 83 ? -12.695 -5.064 10.796 1.00 93.31 83 GLN A N 1
ATOM 644 C CA . GLN A 1 83 ? -13.193 -3.692 10.661 1.00 93.31 83 GLN A CA 1
ATOM 645 C C . GLN A 1 83 ? -12.504 -2.699 11.604 1.00 93.31 83 GLN A C 1
ATOM 647 O O . GLN A 1 83 ? -12.403 -1.519 11.271 1.00 93.31 83 GLN A O 1
ATOM 652 N N . ALA A 1 84 ? -12.040 -3.142 12.777 1.00 95.44 84 ALA A N 1
ATOM 653 C CA . ALA A 1 84 ? -11.298 -2.273 13.685 1.00 95.44 84 ALA A CA 1
ATOM 654 C C . ALA A 1 84 ? -9.936 -1.896 13.087 1.00 95.44 84 ALA A C 1
ATOM 656 O O . ALA A 1 84 ? -9.521 -0.743 13.205 1.00 95.44 84 ALA A O 1
ATOM 657 N N . ALA A 1 85 ? -9.287 -2.828 12.379 1.00 96.62 85 ALA A N 1
ATOM 658 C CA . ALA A 1 85 ? -8.047 -2.542 11.673 1.00 96.62 85 ALA A CA 1
ATOM 659 C C . ALA A 1 85 ? -8.248 -1.517 10.550 1.00 96.62 85 ALA A C 1
ATOM 661 O O . ALA A 1 85 ? -7.508 -0.538 10.479 1.00 96.62 85 ALA A O 1
ATOM 662 N N . VAL A 1 86 ? -9.297 -1.683 9.737 1.00 96.69 86 VAL A N 1
ATOM 663 C CA . VAL A 1 86 ? -9.613 -0.754 8.636 1.00 96.69 86 VAL A CA 1
ATOM 664 C C . VAL A 1 86 ? -9.880 0.664 9.150 1.00 96.69 86 VAL A C 1
ATOM 666 O O . VAL A 1 86 ? -9.349 1.621 8.592 1.00 96.69 86 VAL A O 1
ATOM 669 N N . LYS A 1 87 ? -10.635 0.814 10.247 1.00 96.31 87 LYS A N 1
ATOM 670 C CA . LYS A 1 87 ? -10.905 2.133 10.852 1.00 96.31 87 LYS A CA 1
ATOM 671 C C . LYS A 1 87 ? -9.631 2.840 11.310 1.00 96.31 87 LYS A C 1
ATOM 673 O O . LYS A 1 87 ? -9.487 4.039 11.105 1.00 96.31 87 LYS A O 1
ATOM 678 N N . VAL A 1 88 ? -8.698 2.106 11.912 1.00 97.31 88 VAL A N 1
ATOM 679 C CA . VAL A 1 88 ? -7.419 2.683 12.349 1.00 97.31 88 VAL A CA 1
ATOM 680 C C . VAL A 1 88 ? -6.515 3.010 11.162 1.00 97.31 88 VAL A C 1
ATOM 682 O O . VAL A 1 88 ? -5.842 4.036 11.179 1.00 97.31 88 VAL A O 1
ATOM 685 N N . MET A 1 89 ? -6.529 2.197 10.104 1.00 97.19 89 MET A N 1
ATOM 686 C CA . MET A 1 89 ? -5.824 2.520 8.859 1.00 97.19 89 MET A CA 1
ATOM 687 C C . MET A 1 89 ? -6.373 3.794 8.201 1.00 97.19 89 MET A C 1
ATOM 689 O O . MET A 1 89 ? -5.580 4.606 7.741 1.00 97.19 89 MET A O 1
ATOM 693 N N . GLN A 1 90 ? -7.696 4.001 8.205 1.00 96.81 90 GLN A N 1
ATOM 694 C CA . GLN A 1 90 ? -8.329 5.241 7.730 1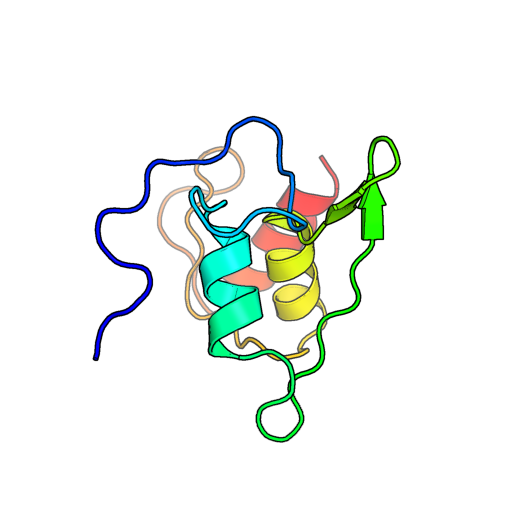.00 96.81 90 GLN A CA 1
ATOM 695 C C . GLN A 1 90 ? -7.831 6.458 8.515 1.00 96.81 90 GLN A C 1
ATOM 697 O O . GLN A 1 90 ? -7.314 7.400 7.924 1.00 96.81 90 GLN A O 1
ATOM 702 N N . GLN A 1 91 ? -7.882 6.396 9.848 1.00 96.12 91 GLN A N 1
ATOM 703 C CA . GLN A 1 91 ? -7.385 7.472 10.714 1.00 96.12 91 GLN A CA 1
ATOM 704 C C . GLN A 1 91 ? -5.894 7.762 10.496 1.00 96.12 91 GLN A C 1
ATOM 706 O O . GLN A 1 91 ? -5.473 8.914 10.533 1.00 96.12 91 GLN A O 1
ATOM 711 N N . ALA A 1 92 ? -5.085 6.727 10.254 1.00 94.38 92 ALA A N 1
ATOM 712 C CA . ALA A 1 92 ? -3.655 6.878 9.999 1.00 94.38 92 ALA A CA 1
ATOM 713 C C . ALA A 1 92 ? -3.336 7.584 8.670 1.00 94.38 92 ALA A C 1
ATOM 715 O O . ALA A 1 92 ? -2.231 8.097 8.525 1.00 94.38 92 ALA A O 1
ATOM 716 N N . LEU A 1 93 ? -4.262 7.583 7.707 1.00 94.06 93 LEU A N 1
ATOM 717 C CA . LEU A 1 93 ? -4.106 8.260 6.416 1.00 94.06 93 LEU A CA 1
ATOM 718 C C . LEU A 1 93 ? -4.570 9.724 6.449 1.00 94.06 93 LEU A C 1
ATOM 720 O O . LEU A 1 93 ? -4.193 10.497 5.571 1.00 94.06 93 LEU A O 1
ATOM 724 N N . GLU A 1 94 ? -5.379 10.100 7.440 1.00 91.00 94 GLU A N 1
ATOM 725 C CA . GLU A 1 94 ? -5.913 11.458 7.617 1.00 91.00 94 GLU A CA 1
ATOM 726 C C . GLU A 1 94 ? -4.970 12.397 8.396 1.00 91.00 94 GLU A C 1
ATOM 728 O O . GLU A 1 94 ? -5.150 13.615 8.340 1.00 91.00 94 GLU A O 1
ATOM 733 N N . GLY A 1 95 ? -3.999 11.846 9.136 1.00 71.44 95 GLY A N 1
ATOM 734 C CA . GLY A 1 95 ? -3.041 12.585 9.977 1.00 71.44 95 GLY A CA 1
ATOM 735 C C . GLY A 1 95 ? -1.677 12.799 9.335 1.00 71.44 95 GLY A C 1
ATOM 736 O O . GLY A 1 95 ? -1.057 13.838 9.658 1.00 71.44 95 GLY A O 1
#